Protein AF-A0A843AWC5-F1 (afdb_monomer)

Nearest PDB structures (foldseek):
  3nym-assembly1_B  TM=9.337E-01  e=4.960E-01  Neisseria meningitidis serogroup B
  1f4m-assembly2_D  TM=9.545E-01  e=9.650E-01  Escherichia coli
  1f4n-assembly1_A  TM=9.280E-01  e=1.157E+00  Escherichia coli
  6cnn-assembly1_A  TM=9.197E-01  e=4.652E+00  Homo sapiens
  8ftm-assembly2_B  TM=8.576E-01  e=5.250E+00  Thermochaetoides thermophila DSM 1495

Foldseek 3Di:
DPPPPPPPDPPVLVCQLVVLVVQLVVLVVQLVVCVVVVNPVSNVVSVVSNVVSVVSNVVSVVVVVD

Structure (mmCIF, N/CA/C/O backbone):
data_AF-A0A843AWC5-F1
#
_entry.id   AF-A0A843AWC5-F1
#
loop_
_atom_site.group_PDB
_atom_site.id
_atom_site.type_symbol
_atom_site.label_atom_id
_atom_site.label_alt_id
_atom_site.label_comp_id
_atom_site.label_asym_id
_atom_site.label_entity_id
_atom_site.label_seq_id
_atom_site.pdbx_PDB_ins_code
_atom_site.Cartn_x
_atom_site.Cartn_y
_atom_site.Cartn_z
_atom_site.occupancy
_atom_site.B_iso_or_equiv
_atom_site.auth_seq_id
_atom_site.auth_comp_id
_atom_site.auth_asym_id
_atom_site.auth_atom_id
_atom_site.pdbx_PDB_model_num
ATOM 1 N N . MET A 1 1 ? -12.145 -11.862 30.542 1.00 37.62 1 MET A N 1
ATOM 2 C CA . MET A 1 1 ? -11.050 -10.902 30.778 1.00 37.62 1 MET A CA 1
ATOM 3 C C . MET A 1 1 ? -10.536 -10.497 29.412 1.00 37.62 1 MET A C 1
ATOM 5 O O . MET A 1 1 ? -9.882 -11.295 28.759 1.00 37.62 1 MET A O 1
ATOM 9 N N . THR A 1 2 ? -10.981 -9.350 28.909 1.00 45.59 2 THR A N 1
ATOM 10 C CA . THR A 1 2 ? -10.497 -8.761 27.658 1.00 45.59 2 THR A CA 1
ATOM 11 C C . THR A 1 2 ? -9.257 -7.944 27.996 1.00 45.59 2 THR A C 1
ATOM 13 O O . THR A 1 2 ? -9.362 -6.807 28.449 1.00 45.59 2 THR A O 1
ATOM 16 N N . ASP A 1 3 ? -8.083 -8.551 27.826 1.00 47.94 3 ASP A N 1
ATOM 17 C CA . ASP A 1 3 ? -6.783 -7.875 27.908 1.00 47.94 3 ASP A CA 1
ATOM 18 C C . ASP A 1 3 ? -6.576 -6.971 26.681 1.00 47.94 3 ASP A C 1
ATOM 20 O O . ASP A 1 3 ? -5.673 -7.157 25.864 1.00 47.94 3 ASP A O 1
ATOM 24 N N . ASP A 1 4 ? -7.439 -5.968 26.519 1.00 54.75 4 ASP A N 1
ATOM 25 C CA . ASP A 1 4 ? -7.165 -4.870 25.606 1.00 54.75 4 ASP A CA 1
ATOM 26 C C . ASP A 1 4 ? -6.098 -3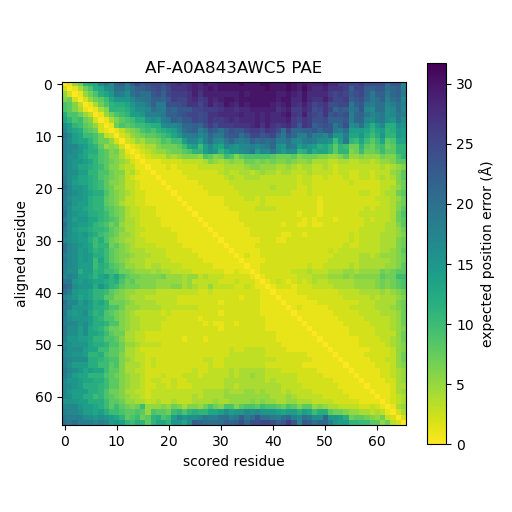.991 26.255 1.00 54.75 4 ASP A C 1
ATOM 28 O O . ASP A 1 4 ? -6.383 -3.140 27.101 1.00 54.75 4 ASP A O 1
ATOM 32 N N . ALA A 1 5 ? -4.843 -4.214 25.855 1.00 57.44 5 ALA A N 1
ATOM 33 C CA . ALA A 1 5 ? -3.730 -3.334 26.181 1.00 57.44 5 ALA A CA 1
ATOM 34 C C . ALA A 1 5 ? -4.183 -1.868 26.026 1.00 57.44 5 ALA A C 1
ATOM 36 O O . ALA A 1 5 ? -4.724 -1.518 24.966 1.00 57.44 5 ALA A O 1
ATOM 37 N N . PRO A 1 6 ? -4.003 -1.011 27.050 1.00 50.66 6 PRO A N 1
ATOM 38 C CA . PRO A 1 6 ? -4.569 0.328 27.057 1.00 50.66 6 PRO A CA 1
ATOM 39 C C . PRO A 1 6 ? -3.973 1.117 25.895 1.00 50.66 6 PRO A C 1
ATOM 41 O O . PRO A 1 6 ? -2.820 1.553 25.934 1.00 50.66 6 PRO A O 1
ATOM 44 N N . SER A 1 7 ? -4.749 1.281 24.820 1.00 55.38 7 SER A N 1
ATOM 45 C CA . SER A 1 7 ? -4.326 2.092 23.688 1.00 55.38 7 SER A CA 1
ATOM 46 C C . SER A 1 7 ? -4.155 3.514 24.210 1.00 55.38 7 SER A C 1
ATOM 48 O O . SER A 1 7 ? -5.146 4.168 24.541 1.00 55.38 7 SER A O 1
ATOM 50 N N . ARG A 1 8 ? -2.910 4.000 24.291 1.00 57.94 8 ARG A N 1
ATOM 51 C CA . ARG A 1 8 ? -2.577 5.350 24.785 1.00 57.94 8 ARG A CA 1
ATOM 52 C C . ARG A 1 8 ? -3.337 6.472 24.055 1.00 57.94 8 ARG A C 1
ATOM 54 O O . ARG A 1 8 ? -3.404 7.578 24.575 1.00 57.94 8 ARG A O 1
ATOM 61 N N . PHE A 1 9 ? -3.946 6.194 22.893 1.00 57.53 9 PHE A N 1
ATOM 62 C CA . PHE A 1 9 ? -4.734 7.153 22.116 1.00 57.53 9 PHE A CA 1
ATOM 63 C C . PHE A 1 9 ? -5.989 6.525 21.467 1.00 57.53 9 PHE A C 1
ATOM 65 O O . PHE A 1 9 ? -5.967 6.169 20.286 1.00 57.53 9 PHE A O 1
ATOM 72 N N . PRO A 1 10 ? -7.132 6.450 22.174 1.00 57.53 10 PRO A N 1
ATOM 73 C CA . PRO A 1 10 ? -8.371 5.860 21.644 1.00 57.53 10 PRO A CA 1
ATOM 74 C C . PRO A 1 10 ? -8.924 6.592 20.407 1.00 57.53 10 PRO A C 1
ATOM 76 O O . PRO A 1 10 ? -9.620 6.000 19.582 1.00 57.53 10 PRO A O 1
ATOM 79 N N . ARG A 1 11 ? -8.577 7.876 20.220 1.00 56.00 11 ARG A N 1
ATOM 80 C CA . ARG A 1 11 ? -8.974 8.659 19.036 1.00 56.00 11 ARG A CA 1
ATOM 81 C C . ARG A 1 11 ? -8.275 8.210 17.750 1.00 56.00 11 ARG A C 1
ATOM 83 O O . ARG A 1 11 ? -8.899 8.264 16.694 1.00 56.00 11 ARG A O 1
ATOM 90 N N . LEU A 1 12 ? -7.027 7.738 17.826 1.00 58.69 12 LEU A N 1
ATOM 91 C CA . LEU A 1 12 ? -6.268 7.267 16.659 1.00 58.69 12 LEU A CA 1
ATOM 92 C C . LEU A 1 12 ? -6.805 5.925 16.136 1.00 58.69 12 LEU A C 1
ATOM 94 O O . LEU A 1 12 ? -6.885 5.738 14.924 1.00 58.69 12 LEU A O 1
ATOM 98 N N . ARG A 1 13 ? -7.317 5.062 17.025 1.00 63.72 13 ARG A N 1
ATOM 99 C CA . ARG A 1 13 ? -7.928 3.763 16.679 1.00 63.72 13 ARG A CA 1
ATOM 100 C C . ARG A 1 13 ? -9.125 3.901 15.720 1.00 63.72 13 ARG A C 1
ATOM 102 O O . ARG A 1 13 ? -9.381 3.023 14.902 1.00 63.72 13 ARG A O 1
ATOM 109 N N . LYS A 1 14 ? -9.852 5.033 15.750 1.00 67.00 14 LYS A N 1
ATOM 110 C CA . LYS A 1 14 ? -10.965 5.294 14.810 1.00 67.00 14 LYS A CA 1
ATOM 111 C C . LYS A 1 14 ? -10.481 5.587 13.381 1.00 67.00 14 LYS A C 1
ATOM 113 O O . LYS A 1 14 ? -11.218 5.330 12.424 1.00 67.00 14 LYS A O 1
ATOM 118 N N . TYR A 1 15 ? -9.278 6.132 13.237 1.00 78.06 15 TYR A N 1
ATOM 119 C CA . TYR A 1 15 ? -8.710 6.512 11.946 1.00 78.06 15 TYR A CA 1
ATOM 120 C C . TYR A 1 15 ? -7.734 5.472 11.400 1.00 78.06 15 TYR A C 1
ATOM 122 O O . TYR A 1 15 ? -7.566 5.420 10.190 1.00 78.06 15 TYR A O 1
ATOM 130 N N . GLU A 1 16 ? -7.181 4.603 12.246 1.00 82.19 16 GLU A N 1
ATOM 131 C CA . GLU A 1 16 ? -6.230 3.546 11.880 1.00 82.19 16 GLU A CA 1
ATOM 132 C C . GLU A 1 16 ? -6.702 2.691 10.694 1.00 82.19 16 GLU A C 1
ATOM 134 O O . GLU A 1 16 ? -5.989 2.586 9.701 1.00 82.19 16 GLU A O 1
ATOM 139 N N . LEU A 1 17 ? -7.945 2.189 10.720 1.00 84.94 17 LEU A N 1
ATOM 140 C CA . LEU A 1 17 ? -8.515 1.438 9.591 1.00 84.94 17 LEU A CA 1
ATOM 141 C C . LEU A 1 17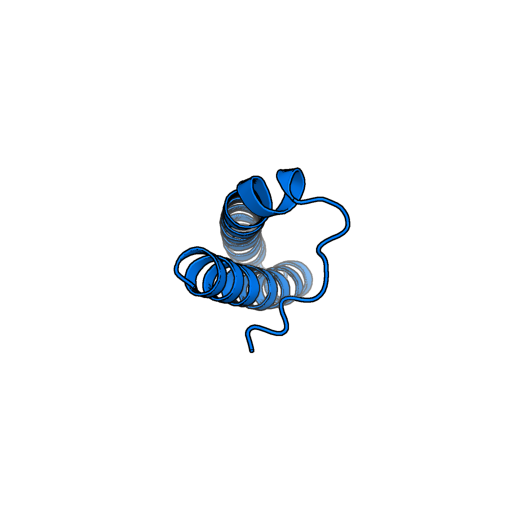 ? -8.533 2.262 8.295 1.00 84.94 17 LEU A C 1
ATOM 143 O O . LEU A 1 17 ? -8.167 1.767 7.235 1.00 84.94 17 LEU A O 1
ATOM 147 N N . ARG A 1 18 ? -8.970 3.527 8.374 1.00 86.69 18 ARG A N 1
ATOM 148 C CA . ARG A 1 18 ? -9.066 4.411 7.202 1.00 86.69 18 ARG A CA 1
ATOM 149 C C . ARG A 1 18 ? -7.683 4.750 6.651 1.00 86.69 18 ARG A C 1
ATOM 151 O O . ARG A 1 18 ? -7.529 4.820 5.440 1.00 86.69 18 ARG A O 1
ATOM 158 N N . ILE A 1 19 ? -6.700 4.940 7.531 1.00 89.00 19 ILE A N 1
ATOM 159 C CA . ILE A 1 19 ? -5.308 5.225 7.172 1.00 89.00 19 ILE A CA 1
ATOM 160 C C . ILE A 1 19 ? -4.688 4.005 6.489 1.00 89.00 19 ILE A C 1
ATOM 162 O O . ILE A 1 19 ? -4.178 4.140 5.383 1.00 89.00 19 ILE A O 1
ATOM 166 N N . ASN A 1 20 ? -4.790 2.817 7.089 1.00 91.00 20 ASN A N 1
ATOM 167 C CA . ASN A 1 20 ? -4.250 1.588 6.502 1.00 91.00 20 ASN A CA 1
ATOM 168 C C . ASN A 1 20 ? -4.913 1.267 5.155 1.00 91.00 20 ASN A C 1
ATOM 170 O O . ASN A 1 20 ? -4.221 0.931 4.195 1.00 91.00 20 ASN A O 1
ATOM 174 N N . LEU A 1 21 ? -6.229 1.464 5.040 1.00 90.62 21 LEU A N 1
ATOM 175 C CA . LEU A 1 2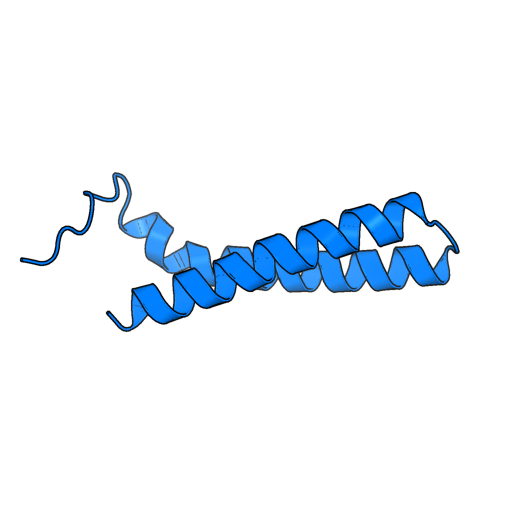1 ? -6.946 1.279 3.780 1.00 90.62 21 LEU A CA 1
ATOM 176 C C . LEU A 1 21 ? -6.489 2.283 2.710 1.00 90.62 21 LEU A C 1
ATOM 178 O O . LEU A 1 21 ? -6.207 1.889 1.581 1.00 90.62 21 LEU A O 1
ATOM 182 N N . ALA A 1 22 ? -6.369 3.567 3.060 1.00 93.81 22 ALA A N 1
ATOM 183 C CA . ALA A 1 22 ? -5.884 4.593 2.139 1.00 93.81 22 ALA A CA 1
ATOM 184 C C . ALA A 1 22 ? -4.449 4.302 1.674 1.00 93.81 22 ALA A C 1
ATOM 186 O O . ALA A 1 22 ? -4.165 4.377 0.481 1.00 93.81 22 ALA A O 1
ATOM 187 N N . LEU A 1 23 ? -3.563 3.907 2.592 1.00 94.19 23 LEU A N 1
ATOM 188 C CA . LEU A 1 23 ? -2.187 3.530 2.268 1.00 94.19 23 LEU A CA 1
ATOM 189 C C . LEU A 1 23 ? -2.141 2.288 1.373 1.00 94.19 23 LEU A C 1
ATOM 191 O O . LEU A 1 23 ? -1.392 2.280 0.402 1.00 94.19 23 LEU A O 1
ATOM 195 N N . THR A 1 24 ? -2.994 1.290 1.618 1.00 94.50 24 THR A N 1
ATOM 196 C CA . THR A 1 24 ? -3.116 0.111 0.741 1.00 94.50 24 THR A CA 1
ATOM 197 C C . THR A 1 24 ? -3.452 0.527 -0.694 1.00 94.50 24 THR A C 1
ATOM 199 O O . THR A 1 24 ? -2.806 0.069 -1.633 1.00 94.50 24 THR A O 1
ATOM 202 N N . ILE A 1 25 ? -4.413 1.440 -0.875 1.00 95.75 25 ILE A N 1
ATOM 203 C CA . ILE A 1 25 ? -4.797 1.954 -2.200 1.00 95.75 25 ILE A CA 1
ATOM 204 C C . ILE A 1 25 ? -3.635 2.713 -2.854 1.00 95.75 25 ILE A C 1
ATOM 206 O O . ILE A 1 25 ? -3.339 2.485 -4.026 1.00 95.75 25 ILE A O 1
ATOM 210 N N . VAL A 1 26 ? -2.941 3.580 -2.109 1.00 96.62 26 VAL A N 1
ATOM 211 C CA . VAL A 1 26 ? -1.772 4.316 -2.621 1.00 96.62 26 VAL A CA 1
ATOM 212 C C . VAL A 1 26 ? -0.685 3.353 -3.099 1.00 96.62 26 VAL A C 1
ATOM 214 O O . VAL A 1 26 ? -0.154 3.522 -4.196 1.00 96.62 26 VAL A O 1
ATOM 217 N N . PHE A 1 27 ? -0.380 2.309 -2.327 1.00 96.62 27 PHE A N 1
ATOM 218 C CA . PHE A 1 27 ? 0.634 1.334 -2.719 1.00 96.62 27 PHE A CA 1
ATOM 219 C C . PHE A 1 27 ? 0.194 0.421 -3.867 1.00 96.62 27 PHE A C 1
ATOM 221 O O . PHE A 1 27 ? 1.045 0.008 -4.648 1.00 96.62 27 PHE A O 1
ATOM 228 N N . LEU A 1 28 ? -1.106 0.170 -4.054 1.00 96.25 28 LEU A N 1
ATOM 229 C CA . LEU A 1 28 ? -1.610 -0.484 -5.269 1.00 96.25 28 LEU A CA 1
ATOM 230 C C . LEU A 1 28 ? -1.379 0.381 -6.516 1.00 96.25 28 LEU A C 1
ATOM 232 O O . LEU A 1 28 ? -0.970 -0.137 -7.555 1.00 96.25 28 LEU A O 1
ATOM 236 N N . ILE A 1 29 ? -1.578 1.698 -6.409 1.00 96.94 29 ILE A N 1
ATOM 237 C CA . ILE A 1 29 ? -1.290 2.637 -7.503 1.00 96.94 29 ILE A CA 1
ATOM 238 C C . ILE A 1 29 ? 0.214 2.659 -7.803 1.00 96.94 29 ILE A C 1
ATOM 240 O O . ILE A 1 29 ? 0.607 2.593 -8.966 1.00 96.94 29 ILE A O 1
ATOM 244 N N . LEU A 1 30 ? 1.064 2.702 -6.772 1.00 96.25 30 LEU A N 1
ATOM 245 C CA . LEU A 1 30 ? 2.520 2.662 -6.946 1.00 96.25 30 LEU A CA 1
ATOM 246 C C . LEU A 1 30 ? 3.012 1.325 -7.505 1.00 96.25 30 LEU A C 1
ATOM 248 O O . LEU A 1 30 ? 3.942 1.311 -8.307 1.00 96.25 30 LEU A O 1
ATOM 252 N N . LEU A 1 31 ? 2.369 0.214 -7.143 1.00 96.19 31 LEU A N 1
ATOM 253 C CA . LEU A 1 31 ? 2.648 -1.092 -7.728 1.00 96.19 31 LEU A CA 1
ATOM 254 C C . LEU A 1 31 ? 2.344 -1.080 -9.229 1.00 96.19 31 LEU A C 1
ATOM 256 O O . LEU A 1 31 ? 3.205 -1.452 -10.024 1.00 96.19 31 LEU A O 1
ATOM 260 N N . ALA A 1 32 ? 1.164 -0.589 -9.622 1.00 96.44 32 ALA A N 1
ATOM 261 C CA . ALA A 1 32 ? 0.796 -0.443 -11.028 1.00 96.44 32 ALA A CA 1
ATOM 262 C C . ALA A 1 32 ? 1.771 0.482 -11.775 1.00 96.44 32 ALA A C 1
ATOM 264 O O . ALA A 1 32 ? 2.237 0.137 -12.859 1.00 96.44 32 ALA A O 1
ATOM 265 N N . ALA A 1 33 ? 2.150 1.614 -11.176 1.00 96.00 33 ALA A N 1
ATOM 266 C CA . ALA A 1 33 ? 3.144 2.523 -11.740 1.00 96.00 33 ALA A CA 1
ATOM 267 C C . ALA A 1 33 ? 4.524 1.858 -11.888 1.00 96.00 33 ALA A C 1
ATOM 269 O O . ALA A 1 33 ? 5.165 2.005 -12.924 1.00 96.00 33 ALA A O 1
ATOM 270 N N . GLY A 1 34 ? 4.968 1.085 -10.894 1.00 95.88 34 GLY A N 1
ATOM 271 C CA . GLY A 1 34 ? 6.224 0.337 -10.943 1.00 95.88 34 GLY A CA 1
ATOM 272 C C . GLY A 1 34 ? 6.247 -0.691 -12.073 1.00 95.88 34 GLY A C 1
ATOM 273 O O . GLY A 1 34 ? 7.251 -0.799 -12.774 1.00 95.88 34 GLY A O 1
ATOM 274 N N . VAL A 1 35 ? 5.128 -1.386 -12.299 1.00 96.25 35 VAL A N 1
ATOM 275 C CA . VAL A 1 35 ? 4.965 -2.317 -13.426 1.00 96.25 35 VAL A CA 1
ATOM 276 C C . VAL A 1 35 ? 4.985 -1.572 -14.764 1.00 96.25 35 VAL A C 1
ATOM 278 O O . VAL A 1 35 ? 5.721 -1.968 -15.663 1.00 96.25 35 VAL A O 1
ATOM 281 N N . LEU A 1 36 ? 4.241 -0.468 -14.890 1.00 97.69 36 LEU A N 1
ATOM 282 C CA . LEU A 1 36 ? 4.188 0.340 -16.117 1.00 97.69 36 LEU A CA 1
ATOM 283 C 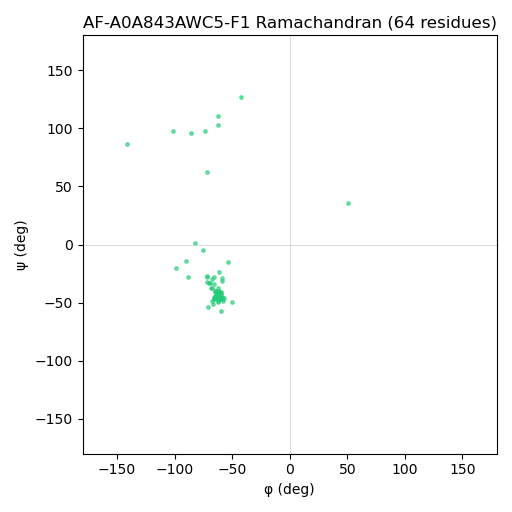C . LEU A 1 36 ? 5.548 0.946 -16.489 1.00 97.69 36 LEU A C 1
ATOM 285 O O . LEU A 1 36 ? 5.895 1.012 -17.663 1.00 97.69 36 LEU A O 1
ATOM 289 N N . LEU A 1 37 ? 6.327 1.366 -15.492 1.00 96.50 37 LEU A N 1
ATOM 290 C CA . LEU A 1 37 ? 7.673 1.914 -15.673 1.00 96.50 37 LEU A CA 1
ATOM 291 C C . LEU A 1 37 ? 8.753 0.828 -15.810 1.00 96.50 37 LEU A C 1
ATOM 293 O O . LEU A 1 37 ? 9.932 1.163 -15.916 1.00 96.50 37 LEU A O 1
ATOM 297 N N . ASN A 1 38 ? 8.376 -0.457 -15.773 1.00 95.19 38 ASN A N 1
ATOM 298 C CA . ASN A 1 38 ? 9.287 -1.604 -15.750 1.00 95.19 38 ASN A CA 1
ATOM 299 C C . 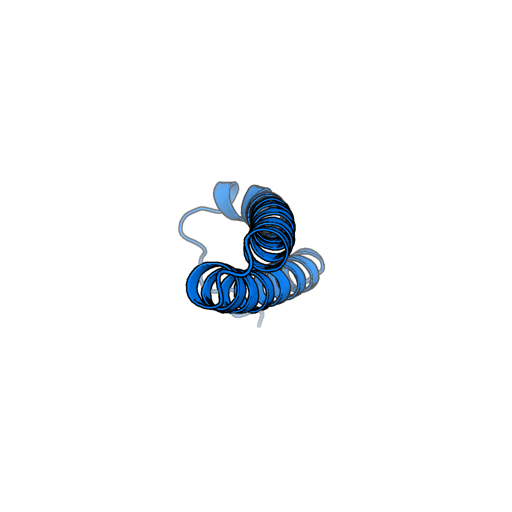ASN A 1 38 ? 10.383 -1.485 -14.669 1.00 95.19 38 ASN A C 1
ATOM 301 O O . ASN A 1 38 ? 11.537 -1.874 -14.854 1.00 95.19 38 ASN A O 1
ATOM 305 N N . SER A 1 39 ? 10.026 -0.903 -13.523 1.00 95.81 39 SER A N 1
ATOM 306 C CA . SER A 1 39 ? 10.927 -0.713 -12.392 1.00 95.81 39 SER A CA 1
ATOM 307 C C . SER A 1 39 ? 10.656 -1.772 -11.333 1.00 95.81 39 SER A C 1
ATOM 309 O O . SER A 1 39 ? 9.763 -1.632 -10.493 1.00 95.81 39 SER A O 1
ATOM 311 N N . GL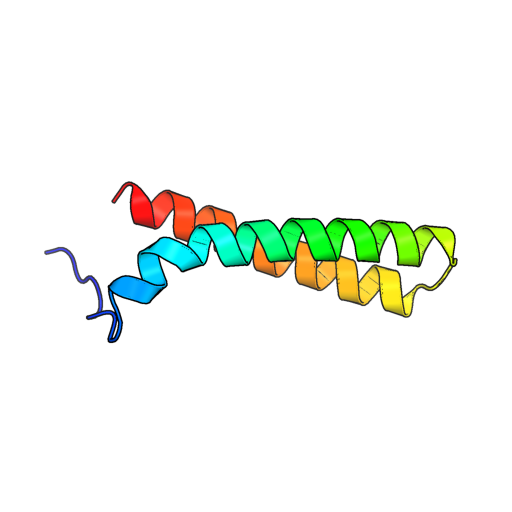Y A 1 40 ? 11.470 -2.830 -11.348 1.00 93.06 40 GLY A N 1
ATOM 312 C CA . GLY A 1 40 ? 11.372 -3.926 -10.381 1.00 93.06 40 GLY A CA 1
ATOM 313 C C . GLY A 1 40 ? 11.527 -3.471 -8.926 1.00 93.06 40 GLY A C 1
ATOM 314 O O . GLY A 1 40 ? 10.884 -4.026 -8.040 1.00 93.06 40 GLY A O 1
ATOM 315 N N . VAL A 1 41 ? 12.311 -2.417 -8.673 1.00 95.69 41 VAL A N 1
ATOM 316 C CA . VAL A 1 41 ? 12.494 -1.851 -7.325 1.00 95.69 41 VAL A CA 1
ATOM 317 C C . VAL A 1 41 ? 11.202 -1.208 -6.820 1.00 95.69 41 VAL A C 1
ATOM 319 O O . VAL A 1 41 ? 10.764 -1.499 -5.708 1.00 95.69 41 VAL A O 1
ATOM 322 N N . ILE A 1 42 ? 10.564 -0.370 -7.643 1.00 94.31 42 ILE A N 1
ATOM 323 C CA . ILE A 1 42 ? 9.313 0.308 -7.273 1.00 94.31 42 ILE A CA 1
ATOM 324 C C . ILE A 1 42 ? 8.192 -0.718 -7.114 1.00 94.31 42 ILE A C 1
ATOM 326 O O . ILE A 1 42 ? 7.464 -0.674 -6.122 1.00 94.31 42 ILE A O 1
ATOM 330 N N . ALA A 1 43 ? 8.080 -1.664 -8.049 1.00 94.69 43 ALA A N 1
ATOM 331 C CA . ALA A 1 43 ? 7.078 -2.720 -7.985 1.00 94.69 43 ALA A CA 1
ATOM 332 C C . ALA A 1 43 ? 7.269 -3.606 -6.741 1.00 94.69 43 ALA A C 1
ATOM 334 O O . ALA A 1 43 ? 6.320 -3.826 -5.994 1.00 94.69 43 ALA A O 1
ATOM 335 N N . GLY A 1 44 ? 8.498 -4.047 -6.461 1.00 95.69 44 GLY A N 1
ATOM 336 C CA . GLY A 1 44 ? 8.806 -4.891 -5.306 1.00 95.69 44 GLY A CA 1
ATOM 337 C C . GLY A 1 44 ? 8.520 -4.207 -3.968 1.00 95.69 44 GLY A C 1
ATOM 338 O O . GLY A 1 44 ? 7.828 -4.774 -3.122 1.00 95.69 44 GLY A O 1
ATOM 339 N N . LEU A 1 45 ? 8.989 -2.967 -3.781 1.00 96.75 45 LEU A N 1
ATOM 340 C CA . LEU A 1 45 ? 8.730 -2.208 -2.551 1.00 96.75 45 LEU A CA 1
ATOM 341 C C . LEU A 1 45 ? 7.239 -1.927 -2.360 1.00 96.75 45 LEU A C 1
ATOM 343 O O . LEU A 1 45 ? 6.715 -2.085 -1.258 1.00 96.75 45 LEU A O 1
ATOM 347 N N . SER A 1 46 ? 6.544 -1.557 -3.436 1.00 95.62 46 SER A N 1
ATOM 348 C CA . SER A 1 46 ? 5.107 -1.296 -3.378 1.00 95.62 46 SER A CA 1
ATOM 349 C C . SER A 1 46 ? 4.326 -2.562 -3.040 1.00 95.62 46 SER A C 1
ATOM 351 O O . SER A 1 46 ? 3.428 -2.510 -2.209 1.00 95.62 46 SER A O 1
ATOM 353 N N . PHE A 1 47 ? 4.705 -3.712 -3.601 1.00 96.25 47 PHE A N 1
ATOM 354 C CA . PHE A 1 47 ? 4.078 -4.997 -3.298 1.00 96.25 47 PHE A CA 1
ATOM 355 C C . PHE A 1 47 ? 4.197 -5.369 -1.814 1.00 96.25 47 PHE A C 1
ATOM 357 O O . PHE A 1 47 ? 3.197 -5.713 -1.182 1.00 96.25 47 PHE A O 1
ATOM 364 N N . LEU A 1 48 ? 5.392 -5.232 -1.229 1.00 97.44 48 LEU A N 1
ATOM 365 C CA . LEU A 1 48 ? 5.605 -5.478 0.201 1.00 97.44 48 LEU A CA 1
ATOM 366 C C . LEU A 1 48 ? 4.735 -4.562 1.071 1.00 97.44 48 LEU A C 1
ATOM 368 O O . LEU A 1 48 ? 4.127 -5.016 2.042 1.00 97.44 48 LEU A O 1
ATOM 372 N N . MET A 1 49 ? 4.633 -3.286 0.700 1.00 95.81 49 MET A N 1
ATOM 373 C CA . MET A 1 49 ? 3.806 -2.323 1.423 1.00 95.81 49 MET A CA 1
ATOM 374 C C . MET A 1 49 ? 2.311 -2.624 1.285 1.00 95.81 49 MET A C 1
ATOM 376 O O . MET A 1 49 ? 1.587 -2.519 2.274 1.00 95.81 49 MET A O 1
ATOM 380 N N . VAL A 1 50 ? 1.840 -3.072 0.114 1.00 96.44 50 VAL A N 1
ATOM 381 C CA . VAL A 1 50 ? 0.454 -3.540 -0.055 1.00 96.44 50 VAL A CA 1
ATOM 382 C C . VAL A 1 50 ? 0.156 -4.686 0.907 1.00 96.44 50 VAL A C 1
ATOM 384 O O . VAL A 1 50 ? -0.848 -4.621 1.610 1.00 96.44 50 VAL A O 1
ATOM 387 N N . ILE A 1 51 ? 1.023 -5.702 0.994 1.00 96.19 51 ILE A N 1
ATOM 388 C CA . ILE A 1 51 ? 0.826 -6.833 1.918 1.00 96.19 51 ILE A CA 1
ATOM 389 C C . ILE A 1 51 ? 0.744 -6.339 3.365 1.00 96.19 51 ILE A C 1
ATOM 391 O O . ILE A 1 51 ? -0.166 -6.726 4.105 1.00 96.19 51 ILE A O 1
ATOM 395 N N . PHE A 1 52 ? 1.670 -5.466 3.764 1.00 95.19 52 PHE A N 1
ATOM 396 C CA . PHE A 1 52 ? 1.716 -4.915 5.113 1.00 95.19 52 PHE A CA 1
ATOM 397 C C . PHE A 1 52 ? 0.424 -4.162 5.458 1.00 95.19 52 PHE A C 1
ATOM 399 O O . PHE A 1 52 ? -0.275 -4.525 6.407 1.00 95.19 52 PHE A O 1
ATOM 406 N N . PHE A 1 53 ? 0.051 -3.158 4.662 1.00 92.88 53 PHE A N 1
ATOM 407 C CA . PHE A 1 53 ? -1.124 -2.336 4.947 1.00 92.88 53 PHE A CA 1
ATOM 408 C C . PHE A 1 53 ? -2.440 -3.095 4.781 1.00 92.88 53 PHE A C 1
ATOM 410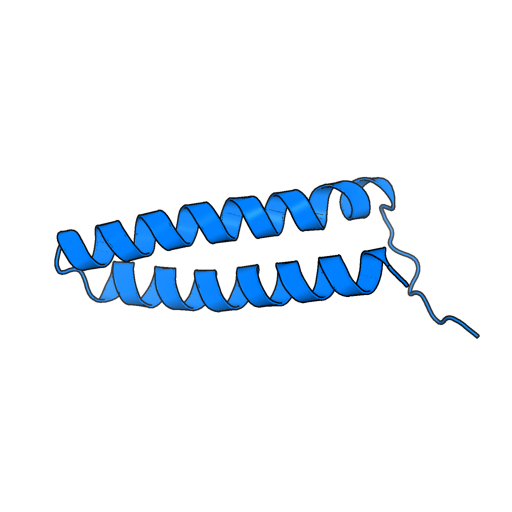 O O . PHE A 1 53 ? -3.360 -2.861 5.565 1.00 92.88 53 PHE A O 1
ATOM 417 N N . ALA A 1 54 ? -2.536 -4.047 3.850 1.00 92.38 54 ALA A N 1
ATOM 418 C CA . ALA A 1 54 ? -3.715 -4.898 3.722 1.00 92.38 54 ALA A CA 1
ATOM 419 C C . ALA A 1 54 ? -3.908 -5.763 4.975 1.00 92.38 54 ALA A C 1
ATOM 421 O O . ALA A 1 54 ? -5.006 -5.804 5.531 1.00 92.38 54 ALA A O 1
ATOM 422 N N . THR A 1 55 ? -2.833 -6.375 5.480 1.00 93.38 55 THR A N 1
ATOM 423 C CA . THR A 1 55 ? -2.873 -7.185 6.708 1.00 93.38 55 THR A CA 1
ATOM 424 C C . THR A 1 55 ? -3.300 -6.343 7.909 1.00 93.38 55 THR A C 1
ATOM 426 O O . THR A 1 55 ? -4.199 -6.731 8.655 1.00 93.38 55 THR A O 1
ATOM 429 N N . TYR A 1 56 ? -2.726 -5.146 8.065 1.00 88.00 56 TYR A N 1
ATOM 430 C CA . TYR A 1 56 ? -3.115 -4.221 9.133 1.00 88.00 56 TYR A CA 1
ATOM 431 C C . TYR A 1 56 ? -4.530 -3.662 8.964 1.00 88.00 56 TYR A C 1
ATOM 433 O O . TYR A 1 56 ? -5.198 -3.380 9.957 1.00 88.00 56 TYR A O 1
ATOM 441 N N . THR A 1 57 ? -5.023 -3.530 7.732 1.00 89.50 57 THR A N 1
ATOM 442 C CA . THR A 1 57 ? -6.418 -3.161 7.463 1.00 89.50 57 THR A CA 1
ATOM 443 C C . THR A 1 57 ? -7.360 -4.261 7.944 1.00 89.50 57 THR A C 1
ATOM 445 O O . THR A 1 57 ? -8.309 -3.966 8.664 1.00 89.50 57 THR A O 1
ATOM 448 N N . VAL A 1 58 ? -7.075 -5.527 7.618 1.00 88.50 58 VAL A N 1
ATOM 449 C CA . VAL A 1 58 ? -7.872 -6.676 8.083 1.00 88.50 58 VAL A CA 1
ATOM 450 C C . VAL A 1 58 ? -7.823 -6.792 9.605 1.00 88.50 58 VAL A C 1
ATOM 452 O O . VAL A 1 58 ? -8.862 -6.932 10.244 1.00 88.50 58 VAL A O 1
ATOM 455 N N . TYR A 1 59 ? -6.640 -6.657 10.204 1.00 86.94 59 TYR A N 1
ATOM 456 C CA . TYR A 1 59 ? -6.485 -6.686 11.657 1.00 86.94 59 TYR A CA 1
ATOM 457 C C . TYR A 1 59 ? -7.279 -5.565 12.345 1.00 86.94 59 TYR A C 1
ATOM 459 O O . TYR A 1 59 ? -8.028 -5.817 13.289 1.00 86.94 59 TYR A O 1
ATOM 467 N N . ALA A 1 60 ? -7.173 -4.330 11.846 1.00 84.06 60 ALA A N 1
ATOM 468 C CA . ALA A 1 60 ? -7.921 -3.192 12.373 1.00 84.06 60 ALA A CA 1
ATOM 469 C C . ALA A 1 60 ? -9.438 -3.328 12.162 1.00 84.06 60 ALA A C 1
ATOM 471 O O . ALA A 1 60 ? -10.207 -2.765 12.942 1.00 84.06 60 ALA A O 1
ATOM 472 N N . TYR A 1 61 ? -9.870 -4.050 11.124 1.00 83.69 61 TYR A N 1
ATOM 473 C CA . TYR A 1 61 ? -11.277 -4.351 10.866 1.00 83.69 61 TYR A CA 1
ATOM 474 C C . TYR A 1 61 ? -11.815 -5.354 11.892 1.00 83.69 61 TYR A C 1
ATOM 476 O O . TYR A 1 61 ? -12.749 -5.032 12.617 1.00 83.69 61 TYR A O 1
ATOM 484 N N . VAL A 1 62 ? -11.150 -6.502 12.060 1.00 85.06 62 VAL A N 1
ATOM 485 C CA . VAL A 1 62 ? -11.549 -7.527 13.042 1.00 85.06 62 VAL A CA 1
ATOM 486 C C . VAL A 1 62 ? -11.539 -6.972 14.471 1.00 85.06 62 VAL A C 1
ATOM 488 O O . VAL A 1 62 ? -12.464 -7.205 15.240 1.00 85.06 62 VAL A O 1
ATOM 491 N N . ARG A 1 63 ? -10.532 -6.168 14.832 1.00 79.62 63 ARG A N 1
ATOM 492 C CA . ARG A 1 63 ? -10.421 -5.543 16.164 1.00 79.62 63 ARG A CA 1
ATOM 493 C C . ARG A 1 63 ? -11.373 -4.357 16.387 1.00 79.62 63 ARG A C 1
ATOM 495 O O . ARG A 1 63 ? -11.343 -3.737 17.451 1.00 79.62 63 ARG A O 1
ATOM 502 N N . ARG A 1 64 ? -12.123 -3.937 15.369 1.00 67.31 64 ARG A N 1
ATOM 503 C CA . ARG A 1 64 ? -13.195 -2.944 15.524 1.00 67.31 64 ARG A CA 1
ATOM 504 C C . ARG A 1 64 ? -14.528 -3.580 15.885 1.00 67.31 64 ARG A C 1
ATOM 506 O O . ARG A 1 64 ? -15.332 -2.894 16.507 1.00 67.31 64 ARG A O 1
A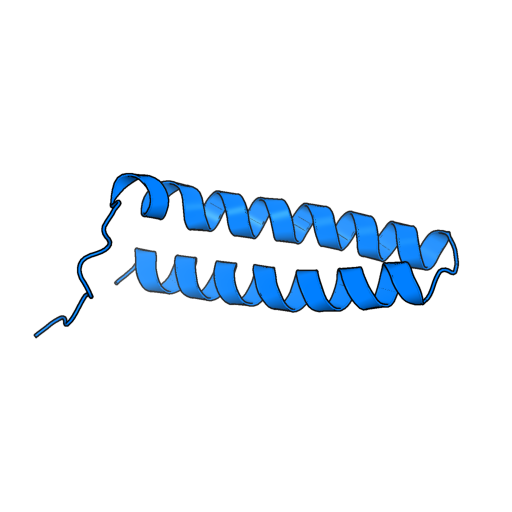TOM 513 N N . ASP A 1 65 ? -14.728 -4.828 15.472 1.00 53.94 65 ASP A N 1
ATOM 514 C CA . ASP A 1 65 ? -15.947 -5.596 15.728 1.00 53.94 65 ASP A CA 1
ATOM 515 C C . ASP A 1 65 ? -15.883 -6.398 17.048 1.00 53.94 65 ASP A C 1
ATOM 517 O O . ASP A 1 65 ? -16.922 -6.843 17.532 1.00 53.94 65 ASP A O 1
ATOM 521 N N . LEU A 1 66 ? -14.686 -6.549 17.638 1.00 50.47 66 LEU A N 1
ATOM 522 C CA . LEU A 1 66 ? -14.434 -7.048 19.004 1.00 50.47 66 LEU A CA 1
ATOM 523 C C . LEU A 1 66 ? -14.437 -5.907 20.030 1.00 50.47 66 LEU A C 1
ATOM 525 O O . LEU A 1 66 ? -15.043 -6.104 21.106 1.00 50.47 66 LEU A O 1
#

Solvent-accessible surface area (backbone atoms only — not comparable to full-atom values): 3596 Å² total; per-residue (Å²): 134,84,85,69,73,81,64,93,52,71,74,54,64,74,44,46,38,58,52,26,47,50,50,23,53,52,24,49,53,42,23,53,49,13,58,75,67,69,32,67,67,49,23,51,56,19,48,54,47,24,54,52,26,46,52,49,23,53,52,44,49,58,65,66,79,106

Mean predicted aligned error: 7.8 Å

Secondary structure (DSSP, 8-state):
-------S-HHHHHHHHHHHHHHHHHHHHHHHHHHHTT-HHHHHHHHHHHHHHHHHHHHHHHHHH-

pLDDT: mean 82.97, std 17.28, range [37.62, 97.69]

Radius of gyration: 15.03 Å; Cα contacts (8 Å, |Δi|>4): 46; ch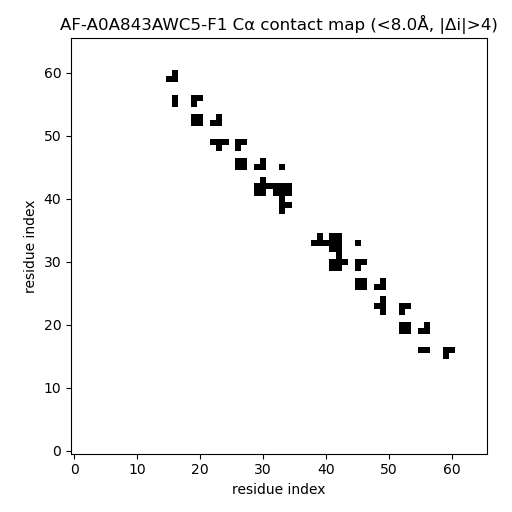ains: 1; bounding box: 28×20×47 Å

Sequence (66 aa):
MTDDAPSRFPRLRKYELRINLALTIVFLILLAAGVLLNSGVIAGLSFLMVIFFATYTVYAYVRRDL